Protein AF-A0A534AUF7-F1 (afdb_monomer_lite)

pLDDT: mean 96.33, std 2.53, range [80.0, 98.56]

Structure (mmCIF, N/CA/C/O backbone):
data_AF-A0A534AUF7-F1
#
_entry.id   AF-A0A534AUF7-F1
#
loop_
_atom_site.group_PDB
_atom_site.id
_atom_site.type_symbol
_atom_site.label_atom_id
_atom_site.label_alt_id
_atom_site.label_comp_id
_atom_site.label_asym_id
_atom_site.label_entity_id
_atom_site.label_seq_id
_atom_site.pdbx_PDB_ins_code
_atom_site.Cartn_x
_atom_site.Cartn_y
_atom_site.Cartn_z
_atom_site.occupancy
_atom_site.B_iso_or_equiv
_atom_site.auth_seq_id
_atom_site.auth_comp_id
_atom_site.auth_asym_id
_atom_site.auth_atom_id
_atom_site.pdbx_PDB_model_num
ATOM 1 N N . PHE A 1 1 ? 5.663 0.706 1.398 1.00 95.06 1 PHE A N 1
ATOM 2 C CA . PHE A 1 1 ? 4.833 -0.473 1.738 1.00 95.06 1 PHE A CA 1
ATOM 3 C C . PHE A 1 1 ? 5.284 -1.741 0.994 1.00 95.06 1 PHE A C 1
ATOM 5 O O . PHE A 1 1 ? 5.875 -2.609 1.629 1.00 95.06 1 PHE A O 1
ATOM 12 N N . PHE A 1 2 ? 5.102 -1.838 -0.333 1.00 97.44 2 PHE A N 1
ATOM 13 C CA . PHE A 1 2 ? 5.317 -3.085 -1.097 1.00 97.44 2 PHE A CA 1
ATOM 14 C C . PHE A 1 2 ? 6.755 -3.617 -1.138 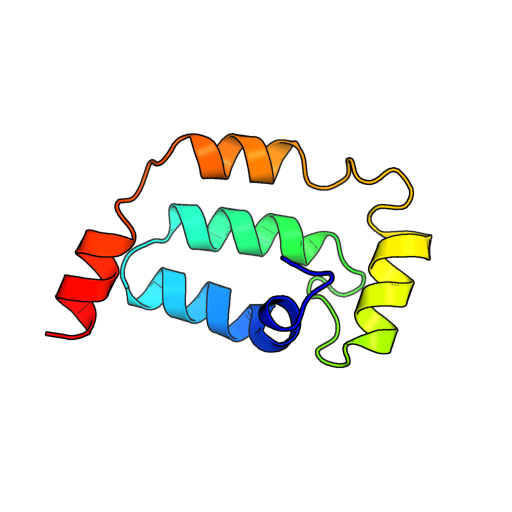1.00 97.44 2 PHE A C 1
ATOM 16 O O . PHE A 1 2 ? 6.948 -4.823 -1.256 1.00 97.44 2 PHE A O 1
ATOM 23 N N . PHE A 1 3 ? 7.770 -2.761 -1.015 1.00 96.75 3 PHE A N 1
ATOM 24 C CA . PHE A 1 3 ? 9.168 -3.209 -1.002 1.00 96.75 3 PHE A CA 1
ATOM 25 C C . PHE A 1 3 ? 9.542 -3.989 0.276 1.00 96.75 3 PHE A C 1
ATOM 27 O O . PHE A 1 3 ? 10.460 -4.808 0.263 1.00 96.75 3 PHE A O 1
ATOM 34 N N . ASN A 1 4 ? 8.816 -3.766 1.375 1.00 95.19 4 ASN A N 1
ATOM 35 C CA . ASN A 1 4 ? 9.164 -4.263 2.707 1.00 95.19 4 ASN A CA 1
ATOM 36 C C . ASN A 1 4 ? 8.328 -5.502 3.076 1.00 95.19 4 ASN A C 1
ATOM 38 O O . ASN A 1 4 ? 7.475 -5.947 2.305 1.00 95.19 4 ASN A O 1
ATOM 42 N N . SER A 1 5 ? 8.536 -6.025 4.291 1.00 94.19 5 SER A N 1
ATOM 43 C CA . SER A 1 5 ? 7.767 -7.147 4.854 1.00 94.19 5 SER A CA 1
ATOM 44 C C . SER A 1 5 ? 6.266 -6.886 4.961 1.00 94.19 5 SER A C 1
ATOM 46 O O . SER A 1 5 ? 5.480 -7.817 4.853 1.00 94.19 5 SER A O 1
ATOM 48 N N . ALA A 1 6 ? 5.846 -5.628 5.117 1.00 94.19 6 ALA A N 1
ATOM 49 C CA . ALA A 1 6 ? 4.428 -5.269 5.128 1.00 94.19 6 ALA A CA 1
ATOM 50 C C . ALA A 1 6 ? 3.707 -5.710 3.838 1.00 94.19 6 ALA A C 1
ATOM 52 O O . ALA A 1 6 ? 2.568 -6.162 3.887 1.00 94.19 6 ALA A O 1
ATOM 53 N N . GLY A 1 7 ? 4.401 -5.663 2.693 1.00 96.19 7 GLY A N 1
ATOM 54 C CA . GLY A 1 7 ? 3.859 -6.114 1.412 1.00 96.19 7 GLY A CA 1
ATOM 55 C C . GLY A 1 7 ? 3.582 -7.620 1.338 1.00 96.19 7 GLY A C 1
ATOM 56 O O . GLY A 1 7 ? 2.786 -8.027 0.494 1.00 96.19 7 GLY A O 1
ATOM 57 N N . ASP A 1 8 ? 4.178 -8.432 2.224 1.00 96.12 8 ASP A N 1
ATOM 58 C CA . ASP A 1 8 ? 3.933 -9.883 2.298 1.00 96.12 8 ASP A CA 1
ATOM 59 C C . ASP A 1 8 ? 2.473 -10.183 2.687 1.00 96.12 8 ASP A C 1
ATOM 61 O O . ASP A 1 8 ? 1.970 -11.260 2.397 1.00 96.12 8 ASP A O 1
ATOM 65 N N . ARG A 1 9 ? 1.793 -9.223 3.330 1.00 96.88 9 ARG A N 1
ATOM 66 C CA . ARG A 1 9 ? 0.433 -9.351 3.876 1.00 96.88 9 ARG A CA 1
ATOM 67 C C . ARG A 1 9 ? -0.559 -8.414 3.198 1.00 96.88 9 ARG A C 1
ATOM 69 O O . ARG A 1 9 ? -1.462 -7.885 3.842 1.00 96.88 9 ARG A O 1
ATOM 76 N N . THR A 1 10 ? -0.351 -8.110 1.916 1.00 97.94 10 THR A N 1
ATOM 77 C CA . THR A 1 10 ? -1.152 -7.090 1.214 1.00 97.94 10 THR A CA 1
ATOM 78 C C . THR A 1 10 ? -2.644 -7.425 1.242 1.00 97.94 10 THR A C 1
ATOM 80 O O . THR A 1 10 ? -3.458 -6.551 1.533 1.00 97.94 10 THR A O 1
ATOM 83 N N . ARG A 1 11 ? -3.008 -8.687 0.978 1.00 97.56 11 ARG A N 1
ATOM 84 C CA . ARG A 1 11 ? -4.410 -9.124 0.982 1.00 97.56 11 ARG A CA 1
ATOM 85 C C . ARG A 1 11 ? -5.012 -9.007 2.377 1.00 97.56 11 ARG A C 1
ATOM 87 O O . ARG A 1 11 ? -6.040 -8.358 2.542 1.00 97.56 11 ARG A O 1
ATOM 94 N N . GLU A 1 12 ? -4.330 -9.559 3.373 1.00 97.94 12 GLU A N 1
ATOM 95 C CA . GLU A 1 12 ? -4.771 -9.524 4.765 1.00 97.94 12 GLU A CA 1
ATOM 96 C C . GLU A 1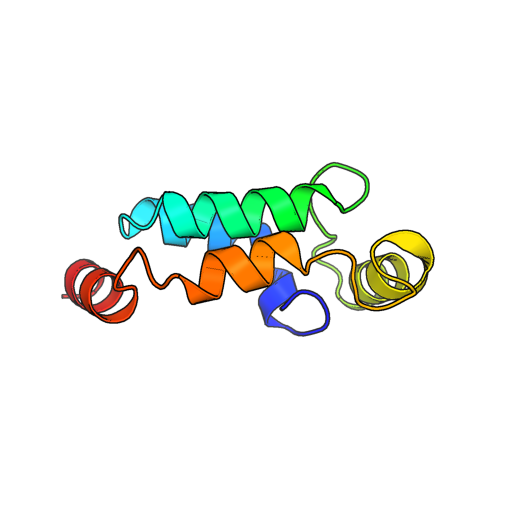 12 ? -4.864 -8.087 5.285 1.00 97.94 12 GLU A C 1
ATOM 98 O O . GLU A 1 12 ? -5.746 -7.779 6.075 1.00 97.94 12 GLU A O 1
ATOM 103 N N . THR A 1 13 ? -4.006 -7.182 4.806 1.00 97.81 13 THR A N 1
ATOM 104 C CA . THR A 1 13 ? -4.071 -5.752 5.139 1.00 97.81 13 THR A CA 1
ATOM 105 C C . THR A 1 13 ? -5.356 -5.117 4.605 1.00 97.81 13 THR A C 1
ATOM 107 O O . THR A 1 13 ? -6.027 -4.404 5.344 1.00 97.81 13 THR A O 1
ATOM 110 N N . ILE A 1 14 ? -5.734 -5.386 3.350 1.00 98.31 14 ILE A N 1
ATOM 111 C CA . ILE A 1 14 ? -6.980 -4.864 2.754 1.00 98.31 14 ILE A CA 1
ATOM 112 C C . ILE A 1 14 ? -8.208 -5.394 3.512 1.00 98.31 14 ILE A C 1
ATOM 114 O O . ILE A 1 14 ? -9.129 -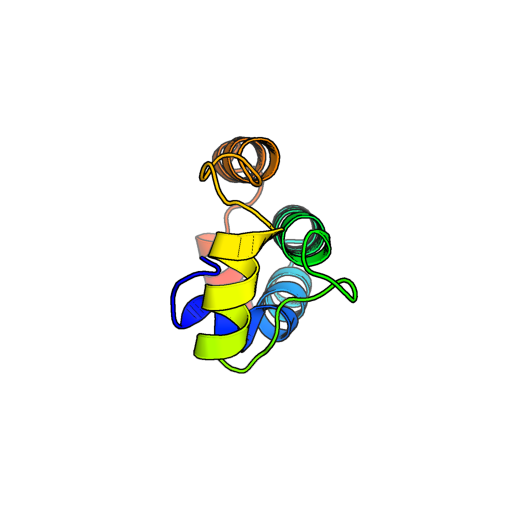4.635 3.832 1.00 98.31 14 ILE A O 1
ATOM 118 N N . GLU A 1 15 ? -8.211 -6.690 3.826 1.00 98.00 15 GLU A N 1
ATOM 119 C CA . GLU A 1 15 ? -9.284 -7.340 4.584 1.00 98.00 15 GLU A CA 1
ATOM 120 C C . GLU A 1 15 ? -9.374 -6.791 6.016 1.00 98.00 15 GLU A C 1
ATOM 122 O O . GLU A 1 15 ? -10.461 -6.427 6.465 1.00 98.00 15 GLU A O 1
ATOM 127 N N . ALA A 1 16 ? -8.241 -6.643 6.709 1.00 97.88 16 ALA A N 1
ATOM 128 C CA . ALA A 1 16 ? -8.182 -6.102 8.064 1.00 97.88 16 ALA A CA 1
ATOM 129 C C . ALA A 1 16 ? -8.643 -4.642 8.126 1.00 97.88 16 ALA A C 1
ATOM 131 O O . ALA A 1 16 ? -9.444 -4.300 8.991 1.00 97.88 16 ALA A O 1
ATOM 132 N N . LEU A 1 17 ? -8.208 -3.793 7.187 1.00 98.25 17 LEU A N 1
ATOM 133 C CA . LEU A 1 17 ? -8.673 -2.404 7.088 1.00 98.25 17 LEU A CA 1
ATOM 134 C C . LEU A 1 17 ? -10.195 -2.341 6.921 1.00 98.25 17 LEU A C 1
ATOM 136 O O . LEU A 1 17 ? -10.866 -1.557 7.587 1.00 98.25 17 LEU A O 1
ATOM 140 N N . SER A 1 18 ? -10.761 -3.219 6.094 1.00 97.31 18 SER A N 1
ATOM 141 C CA . SER A 1 18 ? -12.215 -3.315 5.940 1.00 97.31 18 SER A CA 1
ATOM 142 C C . SER A 1 18 ? -12.895 -3.758 7.243 1.00 97.31 18 SER A C 1
ATOM 144 O O . SER A 1 18 ? -13.907 -3.179 7.635 1.00 97.31 18 SER A O 1
ATOM 146 N N . ALA A 1 19 ? -12.322 -4.744 7.941 1.00 97.75 19 ALA A N 1
ATOM 147 C CA . ALA A 1 19 ? -12.861 -5.295 9.184 1.00 97.75 19 ALA A CA 1
ATOM 148 C C . ALA A 1 19 ? -12.862 -4.292 10.350 1.00 97.75 19 ALA A C 1
ATOM 150 O O . ALA A 1 19 ? -13.819 -4.262 11.123 1.00 97.75 19 ALA A O 1
ATOM 151 N N . ILE A 1 20 ? -11.837 -3.438 10.457 1.00 97.69 20 ILE A N 1
ATOM 152 C CA . ILE A 1 20 ? -11.780 -2.389 11.491 1.00 97.69 20 ILE A CA 1
ATOM 153 C C . ILE A 1 20 ? -12.648 -1.166 11.158 1.00 97.69 20 ILE A C 1
ATOM 155 O O . ILE A 1 20 ? -12.720 -0.235 11.954 1.00 97.69 20 ILE A O 1
ATOM 159 N N . GLY A 1 21 ? -13.316 -1.148 9.999 1.00 97.06 21 GLY A N 1
ATOM 160 C CA . GLY A 1 21 ? -14.155 -0.029 9.572 1.00 97.06 21 GLY A CA 1
ATOM 161 C C . GLY A 1 21 ? -13.392 1.107 8.887 1.00 97.06 21 GLY A C 1
ATOM 162 O O . GLY A 1 21 ? -13.840 2.247 8.964 1.00 97.06 21 GLY A O 1
ATOM 163 N N . ALA A 1 22 ? -12.285 0.796 8.204 1.00 98.19 22 ALA A N 1
ATOM 164 C CA . ALA A 1 22 ? -11.498 1.721 7.382 1.00 98.19 22 ALA A CA 1
ATOM 165 C C . ALA A 1 22 ? -11.621 1.428 5.860 1.00 98.19 22 ALA A C 1
ATOM 167 O O . ALA A 1 22 ? -10.622 1.116 5.195 1.00 98.19 22 ALA A O 1
ATOM 168 N N . PRO A 1 23 ? -12.838 1.447 5.268 1.00 97.31 23 PRO A N 1
ATOM 169 C CA . PRO A 1 23 ? -13.047 1.100 3.861 1.00 97.31 23 PRO A CA 1
ATOM 170 C C . PRO A 1 23 ? -12.348 2.044 2.871 1.00 97.31 23 PRO A C 1
ATOM 172 O O . PRO A 1 23 ? -12.005 1.615 1.765 1.00 97.31 23 PRO A O 1
ATOM 175 N N . HIS A 1 24 ? -12.125 3.315 3.221 1.00 97.62 24 HIS A N 1
ATOM 176 C CA . HIS A 1 24 ? -11.417 4.246 2.343 1.00 97.62 24 HIS A CA 1
ATOM 177 C C . HIS A 1 24 ? -9.940 3.858 2.228 1.00 97.62 24 HIS A C 1
ATOM 179 O O . HIS A 1 24 ? -9.427 3.705 1.117 1.00 97.62 24 HIS A O 1
ATOM 185 N N . THR A 1 25 ? -9.282 3.605 3.358 1.00 98.19 25 THR A N 1
ATOM 186 C CA . THR A 1 25 ? -7.891 3.147 3.403 1.00 98.19 25 THR A CA 1
ATOM 187 C C . THR A 1 25 ? -7.742 1.770 2.753 1.00 98.19 25 THR A C 1
ATOM 189 O O . THR A 1 25 ? -6.817 1.562 1.967 1.00 98.19 25 THR A O 1
ATOM 192 N N . ALA A 1 26 ? -8.687 0.848 2.979 1.00 98.44 26 ALA A N 1
ATOM 193 C CA . ALA A 1 26 ? -8.720 -0.445 2.288 1.00 98.44 26 ALA A CA 1
ATOM 194 C C . ALA A 1 26 ? -8.765 -0.275 0.759 1.00 98.44 26 ALA A C 1
ATOM 196 O O . ALA A 1 26 ? -8.035 -0.949 0.029 1.00 98.44 26 ALA A O 1
ATOM 197 N N . SER A 1 27 ? -9.576 0.670 0.267 1.00 98.31 27 SER A N 1
ATOM 198 C CA . SER A 1 27 ? -9.654 0.994 -1.160 1.00 98.31 27 SER A CA 1
ATOM 199 C C . SER A 1 27 ? -8.339 1.558 -1.704 1.00 98.31 27 SER A C 1
ATOM 201 O O . SER A 1 27 ? -7.941 1.181 -2.804 1.00 98.31 27 SER A O 1
ATOM 203 N N . ILE A 1 28 ? -7.645 2.423 -0.955 1.00 98.56 28 ILE A N 1
ATOM 204 C CA . ILE A 1 28 ? -6.332 2.961 -1.354 1.00 98.56 28 ILE A CA 1
ATOM 205 C C . ILE A 1 28 ? -5.330 1.818 -1.555 1.00 98.56 28 ILE A C 1
ATOM 207 O O . ILE A 1 28 ? -4.747 1.695 -2.633 1.00 98.56 28 ILE A O 1
ATOM 211 N N . VAL A 1 29 ? -5.183 0.940 -0.557 1.00 98.19 29 VAL A N 1
ATOM 212 C CA . VAL A 1 29 ? -4.261 -0.206 -0.644 1.00 98.19 29 VAL A CA 1
ATOM 213 C C . VAL A 1 29 ? -4.672 -1.151 -1.776 1.00 98.19 29 VAL A C 1
ATOM 215 O O . VAL A 1 29 ? -3.810 -1.631 -2.509 1.00 98.19 29 VAL A O 1
ATOM 218 N N . GLY A 1 30 ? -5.975 -1.371 -1.974 1.00 98.44 30 GLY A N 1
ATOM 219 C CA . GLY A 1 30 ? -6.504 -2.180 -3.072 1.00 98.44 30 GLY A CA 1
ATOM 220 C C . GLY A 1 30 ? -6.155 -1.633 -4.458 1.00 98.44 30 GLY A C 1
ATOM 221 O O . GLY A 1 30 ? -5.700 -2.391 -5.312 1.00 98.44 30 GLY A O 1
ATOM 222 N N . ARG A 1 31 ? -6.298 -0.320 -4.684 1.00 98.50 31 ARG A N 1
ATOM 223 C CA . ARG A 1 31 ? -5.905 0.318 -5.955 1.00 98.50 31 ARG A CA 1
ATOM 224 C C . ARG A 1 31 ? -4.402 0.229 -6.191 1.00 98.50 31 ARG A C 1
ATOM 226 O O . ARG A 1 31 ? -3.985 -0.138 -7.286 1.00 98.50 31 ARG A O 1
ATOM 233 N N . ALA A 1 32 ? -3.600 0.473 -5.155 1.00 98.25 32 ALA A N 1
ATOM 234 C CA . ALA A 1 32 ? -2.152 0.339 -5.242 1.00 98.25 32 ALA A CA 1
ATOM 235 C C . ALA A 1 32 ? -1.737 -1.115 -5.557 1.00 98.25 32 ALA A C 1
ATOM 237 O O . ALA A 1 32 ? -0.896 -1.360 -6.419 1.00 98.25 32 ALA A O 1
ATOM 238 N N . ALA A 1 33 ? -2.372 -2.099 -4.914 1.00 98.25 33 ALA A N 1
ATOM 239 C CA . ALA A 1 33 ? -2.114 -3.517 -5.151 1.00 98.25 33 ALA A CA 1
ATOM 240 C C . ALA A 1 33 ? -2.523 -3.970 -6.563 1.00 98.25 33 ALA A C 1
ATOM 242 O O . ALA A 1 33 ? -1.821 -4.779 -7.173 1.00 98.25 33 ALA A O 1
ATOM 243 N N . ALA A 1 34 ? -3.598 -3.399 -7.114 1.00 98.19 34 ALA A N 1
ATOM 244 C CA . ALA A 1 34 ? -4.081 -3.699 -8.460 1.00 98.19 34 ALA A CA 1
ATOM 245 C C . ALA A 1 34 ? -3.100 -3.298 -9.579 1.00 98.19 34 ALA A C 1
ATOM 247 O O . ALA A 1 34 ? -3.240 -3.774 -10.705 1.00 9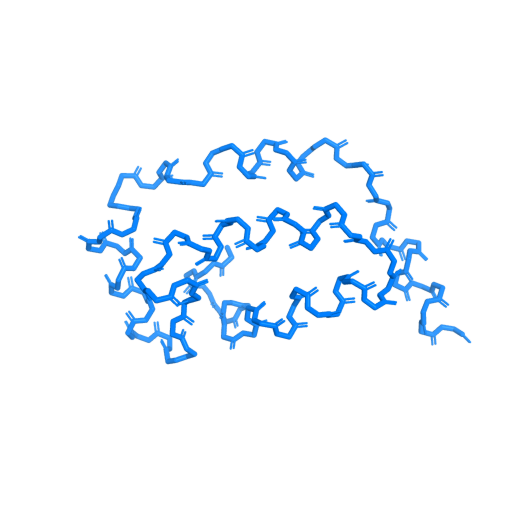8.19 34 ALA A O 1
ATOM 248 N N . LYS A 1 35 ? -2.084 -2.474 -9.278 1.00 97.94 35 LYS A N 1
ATOM 249 C CA . LYS A 1 35 ? -1.008 -2.114 -10.221 1.00 97.94 35 LYS A CA 1
ATOM 250 C C . LYS A 1 35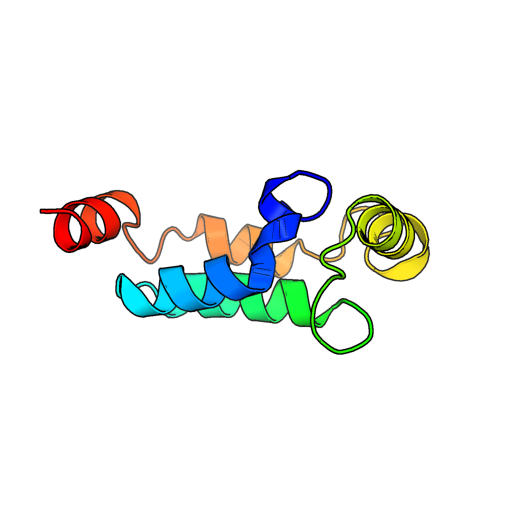 ? -0.040 -3.272 -10.486 1.00 97.94 35 LYS A C 1
ATOM 252 O O . LYS A 1 35 ? 0.692 -3.251 -11.474 1.00 97.94 35 LYS A O 1
ATOM 257 N N . PHE A 1 36 ? -0.035 -4.303 -9.640 1.00 97.69 36 PHE A N 1
ATOM 258 C CA . PHE A 1 36 ? 0.744 -5.513 -9.886 1.00 97.69 36 PHE A CA 1
ATOM 259 C C . PHE A 1 36 ? 0.064 -6.418 -10.928 1.00 97.69 36 PHE A C 1
ATOM 261 O O . PHE A 1 36 ? -1.166 -6.531 -10.949 1.00 97.69 36 PHE A O 1
ATOM 268 N N . PRO A 1 37 ? 0.838 -7.131 -11.769 1.00 94.94 37 PRO A N 1
ATOM 269 C CA . PRO A 1 37 ? 0.282 -8.134 -12.671 1.00 94.94 37 PRO A CA 1
ATOM 270 C C . PRO A 1 37 ? -0.550 -9.176 -11.910 1.00 94.94 37 PRO A C 1
ATOM 272 O O . PRO A 1 37 ? -0.069 -9.770 -10.950 1.00 94.94 37 PRO A O 1
ATOM 275 N N . GLY A 1 38 ? -1.790 -9.408 -12.349 1.00 92.12 38 GLY A N 1
ATOM 276 C CA . GLY A 1 38 ? -2.731 -10.305 -11.663 1.00 92.12 38 GLY A CA 1
ATOM 277 C C . GLY A 1 38 ? -3.574 -9.636 -10.570 1.00 92.12 38 GLY A C 1
ATOM 278 O O . GLY A 1 38 ? -4.362 -10.318 -9.922 1.00 92.12 38 GLY A O 1
ATOM 279 N N . GLY A 1 39 ? -3.446 -8.317 -10.381 1.00 95.44 39 GLY A N 1
ATOM 280 C CA . GLY A 1 39 ? -4.302 -7.521 -9.496 1.00 95.44 39 GLY A CA 1
ATOM 281 C C . GLY A 1 39 ? -3.911 -7.546 -8.015 1.00 95.44 39 GLY A C 1
ATOM 282 O O . GLY A 1 39 ? -4.557 -6.885 -7.208 1.00 95.44 39 GLY A O 1
ATOM 283 N N . LEU A 1 40 ? -2.863 -8.288 -7.652 1.00 97.06 40 LEU A N 1
ATOM 284 C CA . LEU A 1 40 ? -2.273 -8.334 -6.316 1.00 97.06 40 LEU A CA 1
ATOM 285 C C . LEU A 1 40 ? -0.760 -8.571 -6.434 1.00 97.06 40 LEU A C 1
ATOM 287 O O . LEU A 1 40 ? -0.319 -9.273 -7.348 1.00 97.06 40 LEU A O 1
ATOM 291 N N . PRO A 1 41 ? 0.053 -8.038 -5.509 1.00 97.44 41 PRO A N 1
ATOM 292 C CA . PRO A 1 41 ? 1.471 -8.347 -5.471 1.00 97.44 41 PRO A CA 1
ATOM 293 C C . PRO A 1 41 ? 1.723 -9.801 -5.030 1.00 97.44 41 PRO A C 1
ATOM 295 O O . PRO A 1 41 ? 0.972 -10.327 -4.206 1.00 97.44 41 PRO A O 1
ATOM 298 N N . PRO A 1 42 ? 2.811 -10.442 -5.496 1.00 96.50 42 PRO A N 1
ATOM 299 C CA . PRO A 1 42 ? 3.229 -11.738 -4.969 1.00 96.50 42 PRO A CA 1
ATOM 300 C C . PRO A 1 42 ? 3.518 -11.693 -3.461 1.00 96.50 42 PRO A C 1
ATOM 302 O O . PRO A 1 42 ? 4.113 -10.733 -2.961 1.00 96.50 42 PRO A O 1
ATOM 305 N N . GLU A 1 43 ? 3.166 -12.765 -2.750 1.00 92.56 43 GLU A N 1
ATOM 306 C CA . GLU A 1 43 ? 3.551 -12.947 -1.343 1.00 92.56 43 GLU A CA 1
ATOM 307 C C . GLU A 1 43 ? 5.069 -13.115 -1.202 1.00 92.56 43 GLU A C 1
ATOM 309 O O . GLU A 1 43 ? 5.674 -12.550 -0.290 1.00 92.56 43 GLU A O 1
ATOM 314 N N . ASP A 1 44 ? 5.702 -13.817 -2.153 1.00 96.19 44 ASP A N 1
ATOM 315 C CA . ASP A 1 44 ? 7.158 -13.932 -2.202 1.00 96.19 44 ASP A CA 1
ATOM 316 C C . ASP A 1 44 ? 7.808 -12.555 -2.378 1.00 96.19 44 ASP A C 1
ATOM 318 O O . ASP A 1 44 ? 7.596 -11.847 -3.372 1.00 96.19 44 ASP A O 1
ATOM 322 N N . ARG A 1 45 ? 8.629 -12.181 -1.394 1.00 95.88 45 ARG A N 1
ATOM 323 C CA . ARG A 1 45 ? 9.232 -10.852 -1.323 1.00 95.88 45 ARG A CA 1
ATOM 324 C C . ARG A 1 45 ? 10.130 -10.561 -2.515 1.00 95.88 45 ARG A C 1
ATOM 326 O O . ARG A 1 45 ? 10.059 -9.460 -3.054 1.00 95.88 45 ARG A O 1
ATOM 333 N N . PHE A 1 46 ? 10.970 -11.509 -2.922 1.00 97.25 46 PHE A N 1
ATOM 334 C CA . PHE A 1 46 ? 11.934 -11.271 -3.993 1.00 97.25 46 PHE A CA 1
ATOM 335 C C . PHE A 1 46 ? 11.236 -11.130 -5.347 1.00 97.25 46 PHE A C 1
ATOM 337 O O . PHE A 1 46 ? 11.552 -10.214 -6.107 1.00 97.25 46 PHE A O 1
ATOM 344 N N . ALA A 1 47 ? 10.234 -11.965 -5.627 1.00 97.38 47 ALA A N 1
ATOM 345 C CA . ALA A 1 47 ? 9.397 -11.844 -6.813 1.00 97.38 47 ALA A CA 1
ATOM 346 C C . ALA A 1 47 ? 8.653 -10.502 -6.844 1.00 97.38 47 ALA A C 1
ATOM 348 O O . ALA A 1 47 ? 8.646 -9.820 -7.871 1.00 97.38 47 ALA A O 1
ATOM 349 N N . ARG A 1 48 ? 8.074 -10.084 -5.712 1.00 97.81 48 ARG A N 1
ATOM 350 C CA . ARG A 1 48 ? 7.380 -8.797 -5.599 1.00 97.81 48 ARG A CA 1
ATOM 351 C C . ARG A 1 48 ? 8.317 -7.611 -5.786 1.00 97.81 48 ARG A C 1
ATOM 353 O O . ARG A 1 48 ? 7.979 -6.714 -6.548 1.00 97.81 48 ARG A O 1
ATOM 360 N N . GLN A 1 49 ? 9.477 -7.602 -5.129 1.00 97.88 49 GLN A N 1
ATOM 361 C CA . GLN A 1 49 ? 10.477 -6.538 -5.271 1.00 97.88 49 GLN A CA 1
ATOM 362 C C . GLN A 1 49 ? 10.957 -6.417 -6.714 1.00 97.88 49 GLN A C 1
ATOM 364 O O . GLN A 1 49 ? 11.026 -5.313 -7.245 1.00 97.88 49 GLN A O 1
ATOM 369 N N . ARG A 1 50 ? 11.219 -7.549 -7.372 1.00 97.88 50 ARG A N 1
ATOM 370 C CA . ARG A 1 50 ? 11.606 -7.562 -8.780 1.00 97.88 50 ARG A CA 1
ATOM 371 C C . ARG A 1 50 ? 10.518 -6.974 -9.673 1.00 97.88 50 ARG A C 1
ATOM 373 O O . ARG A 1 50 ? 10.806 -6.104 -10.479 1.00 97.88 50 ARG A O 1
ATOM 380 N N . LEU A 1 51 ? 9.262 -7.398 -9.519 1.00 97.38 51 LEU A N 1
ATOM 381 C CA . LEU A 1 51 ? 8.154 -6.822 -10.292 1.00 97.38 51 LEU A CA 1
ATOM 382 C C . LEU A 1 51 ? 7.961 -5.332 -10.006 1.00 97.38 51 LEU A C 1
ATOM 384 O O . LEU A 1 51 ? 7.682 -4.565 -10.925 1.00 97.38 51 LEU A O 1
ATOM 388 N N . LEU A 1 52 ? 8.111 -4.937 -8.743 1.00 97.38 52 LEU A N 1
ATOM 389 C CA . LEU A 1 52 ? 7.985 -3.556 -8.312 1.00 97.38 52 LEU A CA 1
ATOM 390 C C . LEU A 1 52 ? 9.007 -2.660 -9.020 1.00 97.38 52 LEU A C 1
ATOM 392 O O . LEU A 1 52 ? 8.610 -1.657 -9.602 1.00 97.38 52 LEU A O 1
ATOM 396 N N . LEU A 1 53 ? 10.283 -3.053 -9.011 1.00 97.31 53 LEU A N 1
ATOM 397 C CA . LEU A 1 53 ? 11.373 -2.283 -9.614 1.00 97.31 53 LEU A CA 1
ATOM 398 C C . LEU A 1 53 ? 11.397 -2.376 -11.146 1.00 97.31 53 LEU A C 1
ATOM 400 O O . LEU A 1 53 ? 11.652 -1.381 -11.809 1.00 97.31 53 LEU A O 1
ATOM 404 N N . ASP A 1 54 ? 11.113 -3.547 -11.719 1.00 96.94 54 ASP A N 1
ATOM 405 C CA . ASP A 1 54 ? 11.280 -3.764 -13.162 1.00 96.94 54 ASP A CA 1
ATOM 406 C C . ASP A 1 54 ? 10.054 -3.327 -13.983 1.00 96.94 54 ASP A C 1
ATOM 408 O O . ASP A 1 54 ? 10.163 -3.144 -15.196 1.00 96.94 54 ASP A O 1
ATOM 412 N N . ARG A 1 55 ? 8.857 -3.270 -13.376 1.00 96.19 55 ARG A N 1
ATOM 413 C CA . ARG A 1 55 ? 7.596 -3.129 -14.131 1.00 96.19 55 ARG A CA 1
ATOM 414 C C . ARG A 1 55 ? 6.579 -2.183 -13.522 1.00 96.19 55 ARG A C 1
ATOM 416 O O . ARG A 1 55 ? 5.971 -1.424 -14.263 1.00 96.19 55 ARG A O 1
ATOM 423 N N . VAL A 1 56 ? 6.325 -2.287 -12.220 1.00 97.12 56 VAL A N 1
ATOM 424 C CA . VAL A 1 56 ? 5.207 -1.556 -11.603 1.00 97.12 56 VAL A CA 1
ATOM 425 C C . VAL A 1 56 ? 5.582 -0.105 -11.343 1.00 97.12 56 VAL A C 1
ATOM 427 O O . VAL A 1 56 ? 4.775 0.774 -11.602 1.00 97.12 56 VAL A O 1
ATOM 430 N N . SER A 1 57 ? 6.785 0.139 -10.825 1.00 96.88 57 SER A N 1
ATOM 431 C CA . SER A 1 57 ? 7.228 1.460 -10.384 1.00 96.88 57 SER A CA 1
ATOM 432 C C . SER A 1 57 ? 8.735 1.668 -10.599 1.00 96.88 57 SER A C 1
ATOM 434 O O . SER A 1 57 ? 9.442 1.949 -9.626 1.00 96.88 57 SER A O 1
ATOM 436 N N . PRO A 1 58 ? 9.246 1.541 -11.839 1.00 94.75 58 PRO A N 1
ATOM 437 C CA . PRO A 1 58 ? 10.670 1.739 -12.124 1.00 94.75 58 PRO A CA 1
ATOM 438 C C . PRO A 1 58 ? 11.169 3.129 -11.703 1.00 94.75 58 PRO A C 1
ATOM 440 O O . PRO A 1 58 ? 12.266 3.246 -11.162 1.00 94.75 58 PRO A O 1
ATOM 443 N N . ASP A 1 59 ? 10.323 4.151 -11.843 1.00 95.62 59 ASP A N 1
ATOM 444 C CA . ASP A 1 59 ? 10.639 5.546 -11.515 1.00 95.62 59 ASP A CA 1
ATOM 445 C C . ASP A 1 59 ? 10.151 5.969 -10.115 1.00 95.62 59 ASP A C 1
ATOM 447 O O . ASP A 1 59 ? 10.249 7.132 -9.734 1.00 95.62 59 ASP A O 1
ATOM 451 N N . SER A 1 60 ? 9.676 5.016 -9.299 1.00 92.00 60 SER A N 1
ATOM 452 C CA . SER A 1 60 ? 9.181 5.262 -7.926 1.00 92.00 60 SER A CA 1
ATOM 453 C C . SER A 1 60 ? 7.999 6.245 -7.805 1.00 92.00 60 SER A C 1
ATOM 455 O O . SER A 1 60 ? 7.770 6.794 -6.730 1.00 92.00 60 SER A O 1
ATOM 457 N N . ASP A 1 61 ? 7.223 6.442 -8.868 1.00 94.81 61 ASP A N 1
ATOM 458 C CA . ASP A 1 61 ? 6.098 7.387 -8.952 1.00 94.81 61 ASP A CA 1
ATOM 459 C C . ASP A 1 61 ? 4.727 6.704 -9.098 1.00 94.81 61 ASP A C 1
ATOM 461 O O . ASP A 1 61 ? 3.680 7.340 -8.969 1.00 94.81 61 ASP A O 1
ATOM 465 N N . ALA A 1 62 ? 4.707 5.385 -9.303 1.00 96.81 62 ALA A N 1
ATOM 466 C CA . ALA A 1 62 ? 3.493 4.659 -9.650 1.00 96.81 62 ALA A CA 1
ATOM 467 C C . ALA A 1 62 ? 2.403 4.703 -8.576 1.00 96.81 62 ALA A C 1
ATOM 469 O O . ALA A 1 62 ? 1.292 4.289 -8.873 1.00 96.81 62 ALA A O 1
ATOM 470 N N . PHE A 1 63 ? 2.681 5.164 -7.354 1.00 97.50 63 PHE A N 1
ATOM 471 C CA . PHE A 1 63 ? 1.723 5.216 -6.242 1.00 97.50 63 PHE A CA 1
ATOM 472 C C . PHE A 1 63 ? 1.430 6.633 -5.733 1.00 97.50 63 PHE A C 1
ATOM 474 O O . PHE A 1 63 ? 0.799 6.778 -4.691 1.00 97.50 63 PHE A O 1
ATOM 481 N N . SER A 1 64 ? 1.859 7.686 -6.443 1.00 97.31 64 SER A N 1
ATOM 482 C CA . SER A 1 64 ? 1.731 9.065 -5.945 1.00 97.31 64 SER A CA 1
ATOM 483 C C . SER A 1 64 ? 0.287 9.486 -5.642 1.00 97.31 64 SER A C 1
ATOM 485 O O . SER A 1 64 ? 0.055 10.224 -4.687 1.00 97.31 64 SER A O 1
ATOM 487 N N . GLU A 1 65 ? -0.692 9.006 -6.412 1.00 97.69 65 GLU A N 1
ATOM 488 C CA . GLU A 1 65 ? -2.112 9.283 -6.154 1.00 97.69 65 GLU A CA 1
ATOM 489 C C . GLU A 1 65 ? -2.614 8.593 -4.880 1.00 97.69 65 GLU A C 1
ATOM 491 O O . GLU A 1 65 ? -3.364 9.180 -4.100 1.00 97.69 65 GLU A O 1
ATOM 496 N N . GLU A 1 66 ? -2.210 7.344 -4.647 1.00 98.12 66 GLU A N 1
ATOM 497 C CA . GLU A 1 66 ? -2.567 6.601 -3.441 1.00 98.12 66 GLU A CA 1
ATOM 498 C C . GLU A 1 66 ? -1.875 7.151 -2.197 1.00 98.12 66 GLU A C 1
ATOM 500 O O . GLU A 1 66 ? -2.518 7.254 -1.152 1.00 98.12 66 GLU A O 1
ATOM 505 N N . ASP A 1 67 ? -0.612 7.556 -2.319 1.00 97.19 67 ASP A N 1
ATOM 506 C CA . ASP A 1 67 ? 0.128 8.212 -1.244 1.00 97.19 67 ASP A CA 1
ATOM 507 C C . ASP A 1 67 ? -0.532 9.549 -0.874 1.00 97.19 67 ASP A C 1
ATOM 509 O O . ASP A 1 67 ? -0.768 9.816 0.305 1.00 97.19 67 ASP A O 1
ATOM 513 N N . ALA A 1 68 ? -0.917 10.361 -1.866 1.00 97.69 68 ALA A N 1
ATOM 514 C CA . ALA A 1 68 ? -1.650 11.603 -1.629 1.00 97.69 68 ALA A CA 1
ATOM 515 C C . ALA A 1 68 ? -3.002 11.348 -0.945 1.00 97.69 68 ALA A C 1
ATOM 517 O O . ALA A 1 68 ? -3.314 12.001 0.049 1.00 97.69 68 ALA A O 1
ATOM 518 N N . ALA A 1 69 ? -3.771 10.364 -1.422 1.00 97.12 69 ALA A N 1
ATOM 519 C CA . ALA A 1 69 ? -5.055 10.004 -0.825 1.00 97.12 69 ALA A CA 1
ATOM 520 C C . ALA A 1 69 ? -4.911 9.502 0.624 1.00 97.12 69 ALA A C 1
ATOM 522 O O . ALA A 1 69 ? -5.753 9.804 1.466 1.00 97.12 69 ALA A O 1
ATOM 523 N N . PHE A 1 70 ? -3.845 8.759 0.940 1.00 96.56 70 PHE A N 1
ATOM 524 C CA . PHE A 1 70 ? -3.582 8.285 2.301 1.00 96.56 70 PHE A CA 1
ATOM 525 C C . PHE A 1 70 ? -3.293 9.442 3.271 1.00 96.56 70 PHE A C 1
ATOM 527 O O . PHE A 1 70 ? -3.762 9.431 4.410 1.00 96.56 70 PHE A O 1
ATOM 534 N N . LEU A 1 71 ? -2.577 10.469 2.804 1.00 95.12 71 LEU A N 1
ATOM 535 C CA . LEU A 1 71 ? -2.238 11.662 3.589 1.00 95.12 71 LEU A CA 1
ATOM 536 C C . LEU A 1 71 ? -3.427 12.601 3.848 1.00 95.12 71 LEU A C 1
ATOM 538 O O . LEU A 1 71 ? -3.315 13.515 4.662 1.00 95.12 71 LEU A O 1
ATOM 542 N N . GLU A 1 72 ? -4.582 12.378 3.215 1.00 96.06 72 GLU A N 1
ATOM 543 C CA . GLU A 1 72 ? -5.812 13.110 3.543 1.00 96.06 72 GLU A CA 1
ATOM 544 C C . GLU A 1 72 ? -6.389 12.719 4.915 1.00 96.06 72 GLU A C 1
ATOM 546 O O . GLU A 1 72 ? -7.287 13.401 5.406 1.00 96.06 72 GLU A O 1
ATOM 551 N N . HIS A 1 73 ? -5.899 11.631 5.531 1.00 89.75 73 HIS A N 1
ATOM 552 C CA . HIS A 1 73 ? -6.276 11.180 6.877 1.00 89.75 73 HIS A CA 1
ATOM 553 C C . HIS A 1 73 ? -7.799 11.133 7.116 1.00 89.75 73 HIS A C 1
ATOM 555 O O . HIS A 1 73 ? -8.295 11.516 8.174 1.00 89.75 73 HIS A O 1
ATOM 561 N N . ARG A 1 74 ? -8.562 10.646 6.125 1.00 92.75 74 ARG A N 1
ATOM 562 C CA . ARG A 1 74 ? -10.037 10.583 6.197 1.00 92.75 74 ARG A CA 1
ATOM 563 C C . ARG A 1 74 ? -10.568 9.654 7.288 1.00 92.75 74 ARG A C 1
ATOM 565 O O . ARG A 1 74 ? -11.727 9.771 7.678 1.00 92.75 74 ARG A O 1
ATOM 572 N N . GLU A 1 75 ? -9.747 8.710 7.729 1.00 95.12 75 GLU A N 1
ATOM 573 C CA . GLU A 1 75 ? -10.087 7.701 8.725 1.00 95.12 75 GLU A CA 1
ATOM 574 C C . GLU A 1 75 ? -9.043 7.723 9.843 1.00 95.12 75 GLU A C 1
ATOM 576 O O . GLU A 1 75 ? -7.840 7.665 9.585 1.00 95.12 75 GLU A O 1
ATOM 581 N N . ASP A 1 76 ? -9.509 7.777 11.089 1.00 95.88 76 ASP A N 1
ATOM 582 C CA . ASP A 1 76 ? -8.655 7.668 12.271 1.00 95.88 76 ASP A CA 1
ATOM 583 C C . ASP A 1 76 ? -8.360 6.189 12.552 1.00 95.88 76 ASP A C 1
ATOM 585 O O . ASP A 1 76 ? -9.082 5.505 13.283 1.00 95.88 76 ASP A O 1
ATOM 589 N N . LEU A 1 77 ? -7.312 5.671 11.907 1.00 95.44 77 LEU A N 1
ATOM 590 C CA . LEU A 1 77 ? -6.925 4.265 12.028 1.00 95.44 77 LEU A CA 1
ATOM 591 C C . LEU A 1 77 ? -6.572 3.878 13.469 1.00 95.44 77 LEU A C 1
ATOM 593 O O . LEU A 1 77 ? -6.823 2.741 13.859 1.00 95.44 77 LEU A O 1
ATOM 597 N N . GLU A 1 78 ? -6.021 4.796 14.266 1.00 94.81 78 GLU A N 1
ATOM 598 C CA . GLU A 1 78 ? -5.668 4.521 15.661 1.00 94.81 78 GLU A CA 1
ATOM 599 C C . GLU A 1 78 ? -6.928 4.307 16.504 1.00 94.81 78 GLU A C 1
ATOM 601 O O . GLU A 1 78 ? -7.050 3.288 17.194 1.00 94.81 78 GLU A O 1
ATOM 606 N N . ALA A 1 79 ? -7.908 5.207 16.383 1.00 96.38 79 ALA A N 1
ATOM 607 C CA . ALA A 1 79 ? -9.190 5.062 17.062 1.00 96.38 79 ALA A CA 1
ATOM 608 C C . ALA A 1 79 ? -9.938 3.794 16.616 1.00 96.38 79 ALA A C 1
ATOM 610 O O . ALA A 1 79 ? -10.520 3.092 17.448 1.00 96.38 79 ALA A O 1
ATOM 611 N N . LEU A 1 80 ? -9.903 3.470 15.319 1.00 96.75 80 LEU A N 1
ATOM 612 C CA . LEU A 1 80 ? -10.548 2.273 14.772 1.00 96.75 80 LEU A CA 1
ATOM 613 C C . LEU A 1 80 ? -9.892 0.979 15.271 1.00 96.75 80 LEU A C 1
ATOM 615 O O . LEU A 1 80 ? -10.599 0.063 15.693 1.00 96.75 80 LEU A O 1
ATOM 619 N N . VAL A 1 81 ? -8.558 0.909 15.289 1.00 95.56 81 VAL A N 1
ATOM 620 C CA . VAL A 1 81 ? -7.823 -0.245 15.833 1.00 95.56 81 VAL A CA 1
ATOM 621 C C . VAL A 1 81 ? -8.096 -0.408 17.327 1.00 95.56 81 VAL A C 1
ATOM 623 O O . VAL A 1 81 ? -8.387 -1.518 17.768 1.00 95.56 81 VAL A O 1
ATOM 626 N N . SER A 1 82 ? -8.060 0.685 18.095 1.00 95.06 82 SER A N 1
ATOM 627 C CA . SER A 1 82 ? -8.356 0.669 19.534 1.00 95.06 82 SER A CA 1
ATOM 628 C C . SER A 1 82 ? -9.766 0.140 19.816 1.00 95.06 82 SER A C 1
ATOM 630 O O . SER A 1 82 ? -9.950 -0.731 20.663 1.00 95.06 82 SER A O 1
ATOM 632 N N . LYS A 1 83 ? -10.757 0.582 19.032 1.00 95.75 83 LYS A N 1
ATOM 633 C CA . LYS A 1 83 ? -12.143 0.107 19.124 1.00 95.75 83 LYS A CA 1
ATOM 634 C C . LYS A 1 83 ? -12.312 -1.367 18.739 1.00 95.75 83 LYS A C 1
ATOM 636 O O . LYS A 1 83 ? -13.208 -2.014 19.262 1.00 95.75 83 LYS A O 1
ATOM 641 N N . TYR A 1 84 ? -11.529 -1.877 17.791 1.00 93.31 84 TYR A N 1
ATOM 642 C CA . TYR A 1 84 ? -11.628 -3.271 17.348 1.00 93.31 84 TYR A CA 1
ATOM 643 C C . TYR A 1 84 ? -10.955 -4.248 18.325 1.00 93.31 84 TYR A C 1
ATOM 645 O O . TYR A 1 84 ? -11.392 -5.390 18.453 1.00 93.31 84 TYR A O 1
ATOM 653 N N . ALA A 1 85 ? -9.873 -3.817 18.980 1.00 90.44 85 ALA A N 1
ATOM 654 C CA . ALA A 1 85 ? -9.084 -4.649 19.888 1.00 90.44 85 ALA A CA 1
ATOM 655 C C . ALA A 1 85 ? -9.567 -4.631 21.352 1.00 90.44 85 ALA A C 1
ATOM 657 O O . ALA A 1 85 ? -9.156 -5.505 22.118 1.00 90.44 85 ALA A O 1
ATOM 658 N N . GLY A 1 86 ? -10.371 -3.635 21.740 1.00 80.00 86 GLY A N 1
ATOM 659 C CA . GLY A 1 86 ? -10.980 -3.506 23.072 1.00 80.0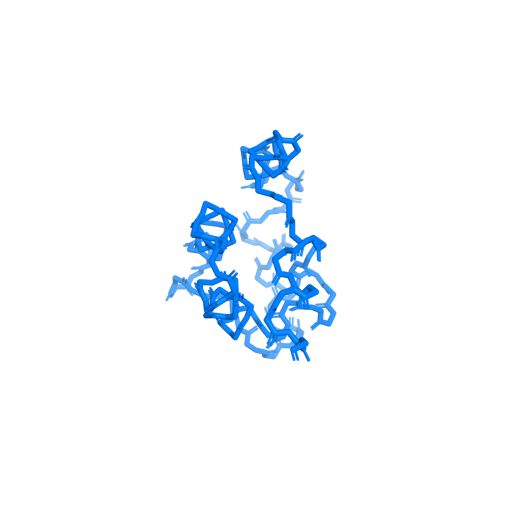0 86 GLY A CA 1
ATOM 660 C C . GLY A 1 86 ? -12.346 -4.166 23.168 1.00 80.00 86 GLY A C 1
ATOM 661 O O . GLY A 1 86 ? -12.610 -4.772 24.230 1.00 80.00 86 GLY A O 1
#

Foldseek 3Di:
DCLDLVLLCLVVVLVVCVVLPNPQLSVLSQVLQCLQVVSGADSPNVSRNCCCCVPRCVPVCNSVVSVVSVVVCPDDVVVSVVVVVD

Radius of gyration: 13.39 Å; chains: 1; bounding box: 26×27×37 Å

Secondary structure (DSSP, 8-state):
-TTSGGGGGHHHHHHHHHHTT-HHHHHHHHHHHHTSTTSS--SSHHHHHHHIIIII-TTS-TTHHHHHHHHT--S-HHHHHHHHH-

Sequence (86 aa):
FFFNSAGDRTRETIEALSAIGAPHTASIVGRAAAKFPGGLPPEDRFARQRLLLDRVSPDSDAFSEEDAAFLEHREDLEALVSKYAG